Protein AF-A0A5P1E431-F1 (afdb_monomer_lite)

Organism: Asparagus officinalis (NCBI:txid4686)

Structure (mmCIF, N/CA/C/O backbone):
data_AF-A0A5P1E431-F1
#
_entry.id   AF-A0A5P1E431-F1
#
loop_
_atom_site.group_PDB
_atom_site.id
_atom_site.type_symbol
_atom_site.label_atom_id
_atom_site.label_alt_id
_atom_site.label_comp_id
_atom_site.label_asym_id
_atom_site.label_entity_id
_atom_site.label_seq_id
_atom_site.pdbx_PDB_ins_code
_atom_site.Cartn_x
_atom_site.Cartn_y
_atom_site.Cartn_z
_atom_site.occupancy
_atom_site.B_iso_or_equiv
_atom_site.auth_seq_id
_atom_site.auth_comp_id
_atom_site.auth_asym_id
_atom_site.auth_atom_id
_atom_site.pdbx_PDB_model_num
ATOM 1 N N . MET A 1 1 ? 4.966 -6.384 6.792 1.00 84.94 1 MET A N 1
ATOM 2 C CA . MET A 1 1 ? 3.971 -6.568 7.881 1.00 84.94 1 MET A CA 1
ATOM 3 C C . MET A 1 1 ? 2.722 -5.763 7.550 1.00 84.94 1 MET A C 1
ATOM 5 O O . MET A 1 1 ? 2.857 -4.665 7.024 1.00 84.94 1 MET A O 1
ATOM 9 N N . VAL A 1 2 ? 1.533 -6.325 7.772 1.00 90.25 2 VAL A N 1
ATOM 10 C CA . VAL A 1 2 ? 0.237 -5.744 7.364 1.00 90.25 2 VAL A CA 1
ATOM 11 C C . VAL A 1 2 ? -0.436 -5.100 8.573 1.00 90.25 2 VAL A C 1
ATOM 13 O O . VAL A 1 2 ? -0.425 -5.680 9.658 1.00 90.25 2 VAL A O 1
ATOM 16 N N . LEU A 1 3 ? -0.985 -3.902 8.392 1.00 93.94 3 LEU A N 1
ATOM 17 C CA . LEU A 1 3 ? -1.579 -3.087 9.446 1.00 93.94 3 LEU A CA 1
ATOM 18 C C . LEU A 1 3 ? -3.099 -3.190 9.407 1.00 93.94 3 LEU A C 1
ATOM 20 O O . LEU A 1 3 ? -3.706 -2.975 8.359 1.00 93.94 3 LEU A O 1
ATOM 24 N N . TYR A 1 4 ? -3.694 -3.461 10.562 1.00 95.25 4 TYR A N 1
ATOM 25 C CA . TYR A 1 4 ? -5.136 -3.526 10.757 1.00 95.25 4 TYR A CA 1
ATOM 26 C C . TYR A 1 4 ? -5.559 -2.607 11.894 1.00 95.25 4 TYR A C 1
ATOM 28 O O . TYR A 1 4 ? -4.855 -2.461 12.902 1.00 95.25 4 TYR A O 1
ATOM 36 N N . GLY A 1 5 ? -6.724 -1.994 11.743 1.00 95.94 5 GLY A N 1
ATOM 37 C CA . GLY A 1 5 ? -7.199 -1.017 12.703 1.00 95.94 5 GLY A CA 1
ATOM 38 C C . GLY A 1 5 ? -8.632 -0.580 12.475 1.00 95.94 5 GLY A C 1
ATOM 39 O O . GLY A 1 5 ? -9.370 -1.209 11.727 1.00 95.94 5 GLY A O 1
ATOM 40 N N . LEU A 1 6 ? -9.021 0.480 13.173 1.00 96.31 6 LEU A N 1
ATOM 41 C CA . LEU A 1 6 ? -10.337 1.101 13.052 1.00 96.31 6 LEU A CA 1
ATOM 42 C C . LEU A 1 6 ? -10.269 2.567 13.483 1.00 96.31 6 LEU A C 1
ATOM 44 O O . LEU A 1 6 ? -9.304 3.002 14.118 1.00 96.31 6 LEU A O 1
ATOM 48 N N . SER A 1 7 ? -11.297 3.336 13.137 1.00 96.12 7 SER A N 1
ATOM 49 C CA . SER A 1 7 ? -11.454 4.700 13.641 1.00 96.12 7 SER A CA 1
ATOM 50 C C . SER A 1 7 ? -12.155 4.717 15.003 1.00 96.12 7 SER A C 1
ATOM 52 O O . SER A 1 7 ? -13.149 4.005 15.173 1.00 96.12 7 SER A O 1
ATOM 54 N N . PRO A 1 8 ? -11.706 5.555 15.953 1.00 94.62 8 PRO A N 1
ATOM 55 C CA . PRO A 1 8 ? -12.467 5.854 17.164 1.00 94.62 8 PRO A CA 1
ATOM 56 C C . PRO A 1 8 ? -13.872 6.379 16.831 1.00 94.62 8 PRO A C 1
ATOM 58 O O . PRO A 1 8 ? -14.062 7.065 15.823 1.00 94.62 8 PRO A O 1
ATOM 61 N N . GLN A 1 9 ? -14.863 6.082 17.679 1.00 93.00 9 GLN A N 1
ATOM 62 C CA . GLN A 1 9 ? -16.260 6.494 17.449 1.00 93.00 9 GLN A CA 1
ATOM 63 C C . GLN A 1 9 ? -16.438 8.020 17.458 1.00 93.00 9 GLN A C 1
ATOM 65 O O . GLN A 1 9 ? -17.340 8.554 16.819 1.00 93.00 9 GLN A O 1
ATOM 70 N N . ASP A 1 10 ? -15.570 8.710 18.185 1.00 95.56 10 ASP A N 1
ATOM 71 C CA . ASP A 1 10 ? -15.535 10.154 18.367 1.00 95.56 10 ASP A CA 1
ATOM 72 C C . ASP A 1 10 ? -14.791 10.892 17.245 1.00 95.56 10 ASP A C 1
ATOM 74 O O . ASP A 1 10 ? -15.056 12.075 17.022 1.00 95.56 10 ASP A O 1
ATOM 78 N N . ASN A 1 11 ? -13.894 10.222 16.508 1.00 95.12 11 ASN A N 1
ATOM 79 C CA . ASN A 1 11 ? -13.113 10.862 15.450 1.00 95.12 11 ASN A CA 1
ATOM 80 C C . ASN A 1 11 ? -12.858 9.941 14.237 1.00 95.12 11 ASN A C 1
ATOM 82 O O . ASN A 1 11 ? -11.851 9.227 14.194 1.00 95.12 11 ASN A O 1
ATOM 86 N N . PRO A 1 12 ? -13.704 10.012 13.188 1.00 93.44 12 PRO A N 1
ATOM 87 C CA . PRO A 1 12 ? -13.568 9.166 12.002 1.00 93.44 12 PRO A CA 1
ATOM 88 C C . PRO A 1 12 ? -12.352 9.507 11.124 1.00 93.44 12 PRO A C 1
ATOM 90 O O . PRO A 1 12 ? -12.005 8.726 10.239 1.00 93.44 12 PRO A O 1
ATOM 93 N N . GLN A 1 13 ? -11.695 10.655 11.334 1.00 93.50 13 GLN A N 1
ATOM 94 C CA . GLN A 1 13 ? -10.511 11.051 10.558 1.00 93.50 13 GLN A CA 1
ATOM 95 C C . GLN A 1 13 ? -9.215 10.420 11.084 1.00 93.50 13 GLN A C 1
ATOM 97 O O . GLN A 1 13 ? -8.197 10.448 10.393 1.00 93.50 13 GLN A O 1
ATOM 102 N N . VAL A 1 14 ? -9.239 9.848 12.290 1.00 95.19 14 VAL A N 1
ATOM 103 C CA . VAL A 1 14 ? -8.096 9.157 12.893 1.00 95.19 14 VAL A CA 1
ATOM 104 C C . VAL A 1 14 ? -8.236 7.653 12.669 1.00 95.19 14 VAL A C 1
ATOM 106 O O . VAL A 1 14 ? -9.331 7.098 12.767 1.00 95.19 14 VAL A O 1
ATOM 109 N N . LYS A 1 15 ? -7.121 6.985 12.358 1.00 95.50 15 LYS A N 1
ATOM 110 C CA . LYS A 1 15 ? -7.030 5.523 12.258 1.00 95.50 15 LYS A CA 1
ATOM 111 C C . LYS A 1 15 ? -6.095 5.001 13.342 1.00 95.50 15 LYS A C 1
ATOM 113 O O . LYS A 1 15 ? -4.912 5.334 13.348 1.00 95.50 15 LYS A O 1
ATOM 118 N N . GLU A 1 16 ? -6.619 4.185 14.252 1.00 96.56 16 GLU A N 1
ATOM 119 C CA . GLU A 1 16 ? -5.820 3.501 15.267 1.00 96.56 16 GLU A CA 1
ATOM 120 C C . GLU A 1 16 ? -5.351 2.150 14.736 1.00 96.56 16 GLU A C 1
ATOM 122 O O . GLU A 1 16 ? -6.169 1.297 14.391 1.00 96.56 16 GLU A O 1
ATOM 127 N N . ILE A 1 17 ? -4.038 1.920 14.722 1.00 96.44 17 ILE A N 1
ATOM 128 C CA . ILE A 1 17 ? -3.475 0.601 14.422 1.00 96.44 17 ILE A CA 1
ATOM 129 C C . ILE A 1 17 ? -3.646 -0.277 15.664 1.00 96.44 17 ILE A C 1
ATOM 131 O O . ILE A 1 17 ? -3.064 0.007 16.710 1.00 96.44 17 ILE A O 1
ATOM 135 N N . ARG A 1 18 ? -4.428 -1.353 15.546 1.00 95.44 18 ARG A N 1
ATOM 136 C CA . ARG A 1 18 ? -4.722 -2.280 16.655 1.00 95.44 18 ARG A CA 1
ATOM 137 C C . ARG A 1 18 ? -4.062 -3.639 16.502 1.00 95.44 18 ARG A C 1
ATOM 139 O O . ARG A 1 18 ? -3.826 -4.317 17.497 1.00 95.44 18 ARG A O 1
ATOM 146 N N . CYS A 1 19 ? -3.754 -4.041 15.274 1.00 93.31 19 CYS A N 1
ATOM 147 C CA . CYS A 1 19 ? -3.116 -5.317 15.001 1.00 93.31 19 CYS A CA 1
ATOM 148 C C . CYS A 1 19 ? -2.078 -5.172 13.886 1.00 93.31 19 CYS A C 1
ATOM 150 O O . CYS A 1 19 ? -2.295 -4.479 12.890 1.00 93.31 19 CYS A O 1
ATOM 152 N N . ILE A 1 20 ? -0.947 -5.854 14.066 1.00 94.12 20 ILE A N 1
ATOM 153 C CA . ILE A 1 20 ? 0.077 -6.026 13.041 1.00 94.12 20 ILE A CA 1
ATOM 154 C C . ILE A 1 20 ? 0.154 -7.513 12.732 1.00 94.12 20 ILE A C 1
ATOM 156 O O . ILE A 1 20 ? 0.511 -8.317 13.593 1.00 94.12 20 ILE A O 1
ATOM 160 N N . VAL A 1 21 ? -0.154 -7.874 11.492 1.00 92.06 21 VAL A N 1
ATOM 161 C CA . VAL A 1 21 ? -0.066 -9.255 11.025 1.00 92.06 21 VAL A CA 1
ATOM 162 C C . VAL A 1 21 ? 1.254 -9.456 10.288 1.00 92.06 21 VAL A C 1
ATOM 164 O O . VAL A 1 21 ? 1.644 -8.665 9.421 1.00 92.06 21 VAL A O 1
ATOM 167 N N . MET A 1 22 ? 1.954 -10.536 10.630 1.00 90.75 22 MET A N 1
ATOM 168 C CA . MET A 1 22 ? 3.181 -10.963 9.961 1.00 90.75 22 MET A CA 1
ATOM 169 C C . MET A 1 22 ? 2.888 -12.181 9.076 1.00 90.75 22 MET A C 1
ATOM 171 O O . MET A 1 22 ? 3.020 -13.311 9.545 1.00 90.75 22 MET A O 1
ATOM 175 N N . PRO A 1 23 ? 2.460 -11.982 7.813 1.00 87.19 23 PRO A N 1
ATOM 176 C CA . PRO A 1 23 ? 2.310 -13.089 6.877 1.00 87.19 23 PRO A CA 1
ATOM 177 C C . PRO A 1 23 ? 3.683 -13.691 6.525 1.00 87.19 23 PRO A C 1
ATOM 179 O O . PRO A 1 23 ? 4.708 -13.015 6.682 1.00 87.19 23 PRO A O 1
ATOM 182 N N . PRO A 1 24 ? 3.722 -14.934 6.007 1.00 88.50 24 PRO A N 1
ATOM 183 C CA . PRO A 1 24 ? 4.938 -15.505 5.435 1.00 88.50 24 PRO A CA 1
ATOM 184 C C . PRO A 1 24 ? 5.523 -14.545 4.395 1.00 88.50 24 PRO A C 1
ATOM 186 O O . PRO A 1 24 ? 4.823 -14.155 3.472 1.00 88.50 24 PRO A O 1
ATOM 189 N N . GLN A 1 25 ? 6.775 -14.123 4.550 1.00 84.38 25 GLN A N 1
ATOM 190 C CA . GLN A 1 25 ? 7.392 -13.099 3.700 1.00 84.38 25 GLN A CA 1
ATOM 191 C C . GLN A 1 25 ? 8.887 -13.368 3.530 1.00 84.38 25 GLN A C 1
ATOM 193 O O . GLN A 1 25 ? 9.512 -13.989 4.391 1.00 84.38 25 GLN A O 1
ATOM 198 N N . TRP A 1 26 ? 9.471 -12.861 2.448 1.00 85.00 26 TRP A N 1
ATOM 199 C CA . TRP A 1 26 ? 10.920 -12.812 2.240 1.00 85.00 26 TRP A CA 1
ATOM 200 C C . TRP A 1 26 ? 11.300 -11.450 1.662 1.00 85.00 26 TRP A C 1
ATOM 202 O O . TRP A 1 26 ? 10.484 -10.794 1.019 1.00 85.00 26 TRP A O 1
ATOM 212 N N . GLY A 1 27 ? 12.521 -10.987 1.905 1.00 82.94 27 GLY A N 1
ATOM 213 C CA . GLY A 1 27 ? 12.940 -9.648 1.497 1.00 82.94 27 GLY A CA 1
ATOM 214 C C . GLY A 1 27 ? 14.360 -9.612 0.963 1.00 82.94 27 GLY A C 1
ATOM 215 O O . GLY A 1 27 ? 15.177 -10.483 1.251 1.00 82.94 27 GLY A O 1
ATOM 216 N N . THR A 1 28 ? 14.635 -8.574 0.185 1.00 81.00 28 THR A N 1
ATOM 217 C CA . THR A 1 28 ? 15.979 -8.135 -0.193 1.00 81.00 28 THR A CA 1
ATOM 218 C C . THR A 1 28 ? 16.313 -6.842 0.561 1.00 81.00 28 THR A C 1
ATOM 220 O O . THR A 1 28 ? 15.515 -6.348 1.356 1.00 81.00 28 THR A O 1
ATOM 223 N N . TYR A 1 29 ? 17.476 -6.243 0.300 1.00 76.56 29 TYR A N 1
ATOM 224 C CA . TYR A 1 29 ? 17.830 -4.927 0.848 1.00 76.56 29 TYR A CA 1
ATOM 225 C C . TYR A 1 29 ? 16.963 -3.777 0.291 1.00 76.56 29 TYR A C 1
ATOM 227 O O . TYR A 1 29 ? 16.943 -2.695 0.874 1.00 76.56 29 TYR A O 1
ATOM 235 N N . GLN A 1 30 ? 16.249 -4.004 -0.820 1.00 70.88 30 GLN A N 1
ATOM 236 C CA . GLN A 1 30 ? 15.446 -2.993 -1.522 1.00 70.88 30 GLN A CA 1
ATOM 237 C C . GLN A 1 30 ? 13.937 -3.144 -1.330 1.00 70.88 30 GLN A C 1
ATOM 239 O O . GLN A 1 30 ? 13.220 -2.151 -1.407 1.00 70.88 30 GLN A O 1
ATOM 244 N N . HIS A 1 31 ? 13.436 -4.364 -1.147 1.00 75.69 31 HIS A N 1
ATOM 245 C CA . HIS A 1 31 ? 11.997 -4.625 -1.144 1.00 75.69 31 HIS A CA 1
ATOM 246 C C . HIS A 1 31 ? 11.639 -5.872 -0.334 1.00 75.69 31 HIS A C 1
ATOM 248 O O . HIS A 1 31 ? 12.481 -6.736 -0.082 1.00 75.69 31 HIS A O 1
ATOM 254 N N . VAL A 1 32 ? 10.362 -5.980 0.033 1.00 82.19 32 VAL A N 1
ATOM 255 C CA . VAL A 1 32 ? 9.783 -7.132 0.732 1.00 82.19 32 VAL A CA 1
ATOM 256 C C . VAL A 1 32 ? 8.701 -7.748 -0.146 1.00 82.19 32 VAL A C 1
ATOM 258 O O . VAL A 1 32 ? 7.829 -7.042 -0.641 1.00 82.19 32 VAL A O 1
ATOM 261 N N . ASN A 1 33 ? 8.758 -9.064 -0.326 1.00 81.19 33 ASN A N 1
ATOM 262 C CA . ASN A 1 33 ? 7.770 -9.840 -1.059 1.00 81.19 33 ASN A CA 1
ATOM 263 C C . ASN A 1 33 ? 6.768 -10.452 -0.079 1.00 81.19 33 ASN A C 1
ATOM 265 O O . ASN A 1 33 ? 7.146 -11.181 0.844 1.00 81.19 33 ASN A O 1
ATOM 269 N N . LEU A 1 34 ? 5.488 -10.157 -0.306 1.00 83.25 34 LEU A N 1
ATOM 270 C CA . LEU A 1 34 ? 4.356 -10.669 0.460 1.00 83.25 34 LEU A CA 1
ATOM 271 C C . LEU A 1 34 ? 3.483 -11.572 -0.430 1.00 83.25 34 LEU A C 1
ATOM 273 O O . LEU A 1 34 ? 3.409 -11.345 -1.640 1.00 83.25 34 LEU A O 1
ATOM 277 N N . PRO A 1 35 ? 2.804 -12.582 0.137 1.00 84.06 35 PRO A N 1
ATOM 278 C CA . PRO A 1 35 ? 1.784 -13.348 -0.563 1.00 84.06 35 PRO A CA 1
ATOM 279 C C . PRO A 1 35 ? 0.612 -12.441 -0.954 1.00 84.06 35 PRO A C 1
ATOM 281 O O . PRO A 1 35 ? 0.305 -11.469 -0.269 1.00 84.06 35 PRO A O 1
ATOM 284 N N . SER A 1 36 ? -0.054 -12.774 -2.061 1.00 81.56 36 SER A N 1
ATOM 285 C CA . SER A 1 36 ? -1.168 -11.988 -2.609 1.00 81.56 36 SER A CA 1
ATOM 286 C C . SER A 1 36 ? -2.473 -12.116 -1.818 1.00 81.56 36 SER A C 1
ATOM 288 O O . SER A 1 36 ? -3.361 -11.282 -1.974 1.00 81.56 36 SER A O 1
ATOM 290 N N . GLY A 1 37 ? -2.607 -13.162 -0.998 1.00 82.44 37 GLY A N 1
ATOM 291 C CA . GLY A 1 37 ? -3.766 -13.372 -0.133 1.00 82.44 37 GLY A CA 1
ATOM 292 C C . GLY A 1 37 ? -3.683 -12.542 1.146 1.00 82.44 37 GLY A C 1
ATOM 293 O O . GLY A 1 37 ? -2.617 -12.438 1.758 1.00 82.44 37 GLY A O 1
ATOM 294 N N . PHE A 1 38 ? -4.818 -11.987 1.570 1.00 83.12 38 PHE A N 1
ATOM 295 C CA . PHE A 1 38 ? -4.922 -11.340 2.874 1.00 83.12 38 PHE A CA 1
ATOM 296 C C . PHE A 1 38 ? -4.981 -12.383 4.002 1.00 83.12 38 PHE A C 1
ATOM 298 O O . PHE A 1 38 ? -5.506 -13.476 3.797 1.00 83.12 38 PHE A O 1
ATOM 305 N N . PRO A 1 39 ? -4.454 -12.063 5.196 1.00 84.81 39 PRO A N 1
ATOM 306 C CA . PRO A 1 39 ? -4.641 -12.892 6.379 1.00 84.81 39 PRO A CA 1
ATOM 307 C C . PRO A 1 39 ? -6.122 -13.029 6.752 1.00 84.81 39 PRO A C 1
ATOM 309 O O . PRO A 1 39 ? -6.824 -12.027 6.881 1.00 84.81 39 PRO A O 1
ATOM 312 N N . GLU A 1 40 ? -6.567 -14.260 6.992 1.00 87.69 40 GLU A N 1
ATOM 313 C CA . GLU A 1 40 ? -7.908 -14.574 7.492 1.00 87.69 40 GLU A CA 1
ATOM 314 C C . GLU A 1 40 ? -7.810 -15.017 8.955 1.00 87.69 40 GLU A C 1
ATOM 316 O O . GLU A 1 40 ? -7.066 -15.945 9.282 1.00 87.69 40 GLU A O 1
ATOM 321 N N . HIS A 1 41 ? -8.520 -14.331 9.853 1.00 92.06 41 HIS A N 1
ATOM 322 C CA . HIS A 1 41 ? -8.569 -14.681 11.272 1.00 92.06 41 HIS A CA 1
ATOM 323 C C . HIS A 1 41 ? -9.765 -14.008 11.963 1.00 92.06 41 HIS A C 1
ATOM 325 O O . HIS A 1 41 ? -10.079 -12.861 11.657 1.00 92.06 41 HIS A O 1
ATOM 331 N N . GLU A 1 42 ? -10.382 -14.667 12.950 1.00 94.06 42 GLU A N 1
ATOM 332 C CA . GLU A 1 42 ? -11.585 -14.165 13.644 1.00 94.06 42 GLU A CA 1
ATOM 333 C C . GLU A 1 42 ? -11.390 -12.771 14.268 1.00 94.06 42 GLU A C 1
ATOM 335 O O . GLU A 1 42 ? -12.234 -11.895 14.114 1.00 94.06 42 GLU A O 1
ATOM 340 N N . PHE A 1 43 ? -10.238 -12.521 14.902 1.00 91.50 43 PHE A N 1
ATOM 341 C CA . PHE A 1 43 ? -9.889 -11.206 15.475 1.00 91.50 43 PHE A CA 1
ATOM 342 C C . PHE A 1 43 ? -9.689 -10.073 14.456 1.00 91.50 43 PHE A C 1
ATOM 344 O O . PHE A 1 43 ? -9.541 -8.921 14.860 1.00 91.50 43 PHE A O 1
ATOM 351 N N . LEU A 1 44 ? -9.641 -10.376 13.157 1.00 92.00 44 LEU A N 1
ATOM 352 C CA . LEU A 1 44 ? -9.520 -9.369 12.103 1.00 92.00 44 LEU A CA 1
ATOM 353 C C . LEU A 1 44 ? -10.882 -8.968 11.522 1.00 92.00 44 LEU A C 1
ATOM 355 O O . LEU A 1 44 ? -10.938 -7.988 10.792 1.00 92.00 44 LEU A O 1
ATOM 359 N N . ASN A 1 45 ? -11.969 -9.677 11.855 1.00 90.81 45 ASN A N 1
ATOM 360 C CA . ASN A 1 45 ? -13.298 -9.440 11.276 1.00 90.81 45 ASN A CA 1
ATOM 361 C C . ASN A 1 45 ? -13.840 -8.028 11.550 1.00 90.81 45 ASN A C 1
ATOM 363 O O . ASN A 1 45 ? -14.539 -7.468 10.709 1.00 90.81 45 ASN A O 1
ATOM 367 N N . ASP A 1 46 ? -13.486 -7.452 12.700 1.00 93.69 46 ASP A N 1
ATOM 368 C CA . ASP A 1 46 ? -13.923 -6.114 13.115 1.00 93.69 46 ASP A CA 1
ATOM 369 C C . ASP A 1 46 ? -12.901 -5.014 12.761 1.00 93.69 46 ASP A C 1
ATOM 371 O O . ASP A 1 46 ? -13.060 -3.860 13.166 1.00 93.69 46 ASP A O 1
ATOM 375 N N . LEU A 1 47 ? -11.820 -5.360 12.050 1.00 94.25 47 LEU A N 1
ATOM 376 C CA . LEU A 1 47 ? -10.728 -4.451 11.704 1.00 94.25 47 LEU A CA 1
ATOM 377 C C . LEU A 1 47 ? -10.640 -4.245 10.193 1.00 94.25 47 LEU A C 1
ATOM 379 O O . LEU A 1 47 ? -10.737 -5.181 9.404 1.00 94.25 47 LEU A O 1
ATOM 383 N N . GLU A 1 48 ? -10.366 -3.012 9.781 1.00 93.12 48 GLU A N 1
ATOM 384 C CA . GLU A 1 48 ? -10.109 -2.684 8.383 1.00 93.12 48 GLU A CA 1
ATOM 385 C C . GLU A 1 48 ? -8.597 -2.729 8.081 1.00 93.12 48 GLU A C 1
ATOM 387 O O . GLU A 1 48 ? -7.774 -2.389 8.944 1.00 93.12 48 GLU A O 1
ATOM 392 N N . PRO A 1 49 ? -8.193 -3.137 6.864 1.00 92.62 49 PRO A N 1
ATOM 393 C CA . PRO A 1 49 ? -6.800 -3.069 6.447 1.00 92.62 49 PRO A CA 1
ATOM 394 C C . PRO A 1 49 ? -6.383 -1.604 6.243 1.00 92.62 49 PRO A C 1
ATOM 396 O O . PRO A 1 49 ? -6.917 -0.905 5.385 1.00 92.62 49 PRO A O 1
ATOM 399 N N . LEU A 1 50 ? -5.390 -1.148 7.008 1.00 94.31 50 LEU A N 1
ATOM 400 C CA . LEU A 1 50 ? -4.868 0.226 6.959 1.00 94.31 50 LEU A CA 1
ATOM 401 C C . LEU A 1 50 ? -3.641 0.378 6.052 1.00 94.31 50 LEU A C 1
ATOM 403 O O . LEU A 1 50 ? -3.197 1.492 5.785 1.00 94.31 50 LEU A O 1
ATOM 407 N N . GLY A 1 51 ? -3.079 -0.737 5.585 1.00 90.38 51 GLY A N 1
ATOM 408 C CA . GLY A 1 51 ? -1.921 -0.767 4.702 1.00 90.38 51 GLY A CA 1
ATOM 409 C C . GLY A 1 51 ? -0.861 -1.743 5.191 1.00 90.38 51 GLY A C 1
ATOM 410 O O . GLY A 1 51 ? -1.158 -2.777 5.786 1.00 90.38 51 GLY A O 1
ATOM 411 N N . TRP A 1 52 ? 0.399 -1.423 4.928 1.00 90.25 52 TRP A N 1
ATOM 412 C CA . TRP A 1 52 ? 1.535 -2.248 5.314 1.00 90.25 52 TRP A CA 1
ATOM 413 C C . TRP A 1 52 ? 2.702 -1.364 5.735 1.00 90.25 52 TRP A C 1
ATOM 415 O O . TRP A 1 52 ? 2.804 -0.205 5.340 1.00 90.25 52 TRP A O 1
ATOM 425 N N . MET A 1 53 ? 3.592 -1.928 6.537 1.00 87.75 53 MET A N 1
ATOM 426 C CA . MET A 1 53 ? 4.873 -1.322 6.862 1.00 87.75 53 MET A CA 1
ATOM 427 C C . MET A 1 53 ? 5.986 -2.352 6.662 1.00 87.75 53 MET A C 1
ATOM 429 O O . MET A 1 53 ? 5.770 -3.572 6.730 1.00 87.75 53 MET A O 1
ATOM 433 N N . HIS A 1 54 ? 7.189 -1.868 6.394 1.00 87.00 54 HIS A N 1
ATOM 434 C CA . HIS A 1 54 ? 8.381 -2.693 6.277 1.00 87.00 54 HIS A CA 1
ATOM 435 C C . HIS A 1 54 ? 9.596 -1.935 6.800 1.00 87.00 54 HIS A C 1
ATOM 437 O O . HIS A 1 54 ? 9.579 -0.713 6.929 1.00 87.00 54 HIS A O 1
ATOM 443 N N . THR A 1 55 ? 10.650 -2.676 7.117 1.00 84.62 55 THR A N 1
ATOM 444 C CA . THR A 1 55 ? 11.949 -2.093 7.436 1.00 84.62 55 THR A CA 1
ATOM 445 C C . THR A 1 55 ? 12.680 -1.738 6.143 1.00 84.62 55 THR A C 1
ATOM 447 O O . THR A 1 55 ? 12.532 -2.419 5.124 1.00 84.62 55 THR A O 1
ATOM 450 N N . GLN A 1 56 ? 13.470 -0.668 6.168 1.00 79.00 56 GLN A N 1
ATOM 451 C CA . GLN A 1 56 ? 14.300 -0.242 5.045 1.00 79.00 56 GLN A CA 1
ATOM 452 C C . GLN A 1 56 ? 15.731 -0.031 5.544 1.00 79.00 56 GLN A C 1
ATOM 454 O O . GLN A 1 56 ? 15.925 0.540 6.611 1.00 79.00 56 GLN A O 1
ATOM 459 N N . HIS A 1 57 ? 16.725 -0.524 4.797 1.00 79.56 57 HIS A N 1
ATOM 460 C CA . HIS A 1 57 ? 18.133 -0.435 5.209 1.00 79.56 57 HIS A CA 1
ATOM 461 C C . HIS A 1 57 ? 18.665 1.003 5.196 1.00 79.56 57 HIS A C 1
ATOM 463 O O . HIS A 1 57 ? 19.430 1.377 6.076 1.00 79.56 57 HIS A O 1
ATOM 469 N N . ASN A 1 58 ? 18.254 1.797 4.205 1.00 78.94 58 ASN A N 1
ATOM 470 C CA . ASN A 1 58 ? 18.659 3.191 4.057 1.00 78.94 58 ASN A CA 1
ATOM 471 C C . ASN A 1 58 ? 17.461 4.106 4.300 1.00 78.94 58 ASN A C 1
ATOM 473 O O . ASN A 1 58 ? 16.378 3.844 3.775 1.00 78.94 58 ASN A O 1
ATOM 477 N N . GLU A 1 59 ? 17.665 5.209 5.014 1.00 80.50 59 GLU A N 1
ATOM 478 C CA . GLU A 1 59 ? 16.668 6.2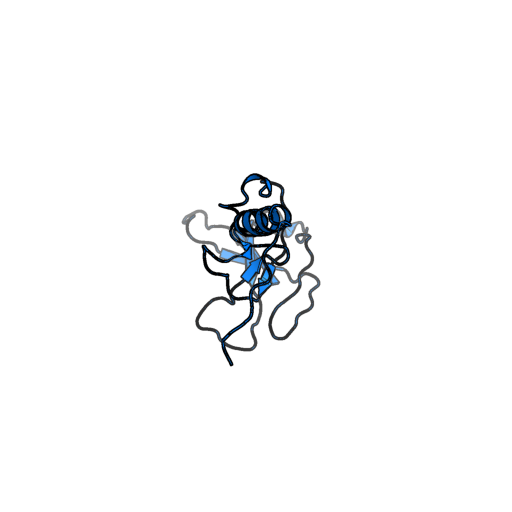73 5.102 1.00 80.50 59 GLU A CA 1
ATOM 479 C C . GLU A 1 59 ? 16.619 7.031 3.775 1.00 80.50 59 GLU A C 1
ATOM 481 O O . GLU A 1 59 ? 17.622 7.574 3.309 1.00 80.50 59 GLU A O 1
ATOM 486 N N . LEU A 1 60 ? 15.449 7.037 3.139 1.00 78.94 60 LEU A N 1
ATOM 487 C CA . LEU A 1 60 ? 15.203 7.838 1.948 1.00 78.94 60 LEU A CA 1
ATOM 488 C C . LEU A 1 60 ? 14.300 9.014 2.337 1.00 78.94 60 LEU A C 1
ATOM 490 O O . LEU A 1 60 ? 13.328 8.807 3.064 1.00 78.94 60 LEU A O 1
ATOM 494 N N . PRO A 1 61 ? 14.564 10.234 1.835 1.00 78.75 61 PRO A N 1
ATOM 495 C CA . PRO A 1 61 ? 13.728 11.404 2.120 1.00 78.75 61 PRO A CA 1
ATOM 496 C C . PRO A 1 61 ? 12.327 11.306 1.496 1.00 78.75 61 PRO A C 1
ATOM 498 O O . PRO A 1 61 ? 11.457 12.124 1.778 1.00 78.75 61 PRO A O 1
ATOM 501 N N . GLN A 1 62 ? 12.112 10.318 0.628 1.00 76.81 62 GLN A N 1
ATOM 502 C CA . GLN A 1 62 ? 10.873 10.070 -0.089 1.00 76.81 62 GLN A CA 1
ATOM 503 C C . GLN A 1 62 ? 10.605 8.568 -0.153 1.00 76.81 62 GLN A C 1
ATOM 505 O O . GLN A 1 62 ? 11.531 7.757 -0.066 1.00 76.81 62 GLN A O 1
ATOM 510 N N . LEU A 1 63 ? 9.337 8.201 -0.344 1.00 71.44 63 LEU A N 1
ATOM 511 C CA . LEU A 1 63 ? 8.961 6.813 -0.589 1.00 71.44 63 LEU A CA 1
ATOM 512 C C . LEU A 1 63 ? 9.716 6.280 -1.807 1.00 71.44 63 LEU A C 1
ATOM 514 O O . LEU A 1 63 ? 9.835 6.966 -2.826 1.00 71.44 63 LEU A O 1
ATOM 518 N N . SER A 1 64 ? 10.214 5.050 -1.693 1.00 69.44 64 SER A N 1
ATOM 519 C CA . SER A 1 64 ? 10.875 4.374 -2.801 1.00 69.44 64 SER A CA 1
ATOM 520 C C . SER A 1 64 ? 9.922 4.341 -3.999 1.00 69.44 64 SER A C 1
ATOM 522 O O . SER A 1 64 ? 8.811 3.813 -3.864 1.00 69.44 64 SER A O 1
ATOM 524 N N . PRO A 1 65 ? 10.300 4.931 -5.146 1.00 69.75 65 PRO A N 1
ATOM 525 C CA . PRO A 1 65 ? 9.384 5.077 -6.256 1.00 69.75 65 PRO A CA 1
ATOM 526 C C . PRO A 1 65 ? 9.033 3.688 -6.783 1.00 69.75 65 PRO A C 1
ATOM 528 O O . PRO A 1 65 ? 9.895 2.847 -7.049 1.00 69.75 65 PRO A O 1
ATOM 531 N N . GLN A 1 66 ? 7.734 3.439 -6.832 1.00 77.81 66 GLN A N 1
ATOM 532 C CA . GLN A 1 66 ? 7.136 2.173 -7.201 1.00 77.81 66 GLN A CA 1
ATOM 533 C C . GLN A 1 66 ? 6.450 2.361 -8.554 1.00 77.81 66 GLN A C 1
ATOM 535 O O . GLN A 1 66 ? 5.604 3.240 -8.710 1.00 77.81 66 GLN A O 1
ATOM 540 N N . VAL A 1 67 ? 6.842 1.558 -9.538 1.00 83.88 67 VAL A N 1
ATOM 541 C CA . VAL A 1 67 ? 6.303 1.565 -10.904 1.00 83.88 67 VAL A CA 1
ATOM 542 C C . VAL A 1 67 ? 5.699 0.200 -11.227 1.00 83.88 67 VAL A C 1
ATOM 544 O O . VAL A 1 67 ? 6.134 -0.796 -10.647 1.00 83.88 67 VAL A O 1
ATOM 547 N N . PRO A 1 68 ? 4.720 0.105 -12.141 1.00 87.25 68 PRO A N 1
ATOM 548 C CA . PRO A 1 68 ? 4.183 -1.186 -12.554 1.00 87.25 68 PRO A CA 1
ATOM 549 C C . PRO A 1 68 ? 5.284 -2.132 -13.054 1.00 87.25 68 PRO A C 1
ATOM 551 O O . PRO A 1 68 ? 6.238 -1.720 -13.722 1.00 87.25 68 PRO A O 1
ATOM 554 N N . ASP A 1 69 ? 5.168 -3.413 -12.713 1.00 83.69 69 ASP A N 1
ATOM 555 C CA . ASP A 1 69 ? 6.123 -4.441 -13.132 1.00 83.69 69 ASP A CA 1
ATOM 556 C C . ASP A 1 69 ? 5.994 -4.774 -14.626 1.00 83.69 69 ASP A C 1
ATOM 558 O O . ASP A 1 69 ? 7.010 -4.863 -15.324 1.00 83.69 69 ASP A O 1
ATOM 562 N N . ASN A 1 70 ? 4.747 -4.854 -15.098 1.00 80.06 70 ASN A N 1
ATOM 563 C CA . ASN A 1 70 ? 4.319 -5.384 -16.389 1.00 80.06 70 ASN A CA 1
ATOM 564 C C . ASN A 1 70 ? 3.636 -4.322 -17.263 1.00 80.06 70 ASN A C 1
ATOM 566 O O . ASN A 1 70 ? 2.544 -4.538 -17.789 1.00 80.06 70 ASN A O 1
ATOM 570 N N . GLY A 1 71 ? 4.271 -3.164 -17.428 1.00 81.94 71 GLY A N 1
ATOM 571 C CA . GLY A 1 71 ? 3.833 -2.168 -18.404 1.00 81.94 71 GLY A CA 1
ATOM 572 C C . GLY A 1 71 ? 4.097 -0.726 -17.988 1.00 81.94 71 GLY A C 1
ATOM 573 O O . GLY A 1 71 ? 4.669 -0.472 -16.926 1.00 81.94 71 GLY A O 1
ATOM 574 N N . PRO A 1 72 ? 3.693 0.235 -18.833 1.00 89.06 72 PRO A N 1
ATOM 575 C CA . PRO A 1 72 ? 3.780 1.644 -18.497 1.00 89.06 72 PRO A CA 1
ATOM 576 C C . PRO A 1 72 ? 2.783 1.998 -17.394 1.00 89.06 72 PRO A C 1
ATOM 578 O O . PRO A 1 72 ? 1.722 1.391 -17.271 1.00 89.06 72 PRO A O 1
ATOM 581 N N . TRP A 1 73 ? 3.100 3.024 -16.609 1.00 87.88 73 TRP A N 1
ATOM 582 C CA . TRP A 1 73 ? 2.144 3.573 -15.645 1.00 87.88 73 TRP A CA 1
ATOM 583 C C . TRP A 1 73 ? 1.066 4.432 -16.326 1.00 87.88 73 TRP A C 1
ATOM 585 O O . TRP A 1 73 ? -0.015 4.610 -15.772 1.00 87.88 73 TRP A O 1
ATOM 595 N N . ASN A 1 74 ? 1.342 4.943 -17.532 1.00 89.06 74 ASN A N 1
ATOM 596 C CA . ASN A 1 74 ? 0.454 5.820 -18.287 1.00 89.06 74 ASN A CA 1
ATOM 597 C C . ASN A 1 74 ? -0.157 5.101 -19.503 1.00 89.06 74 ASN A C 1
ATOM 599 O O . ASN A 1 74 ? 0.565 4.700 -20.416 1.00 89.06 7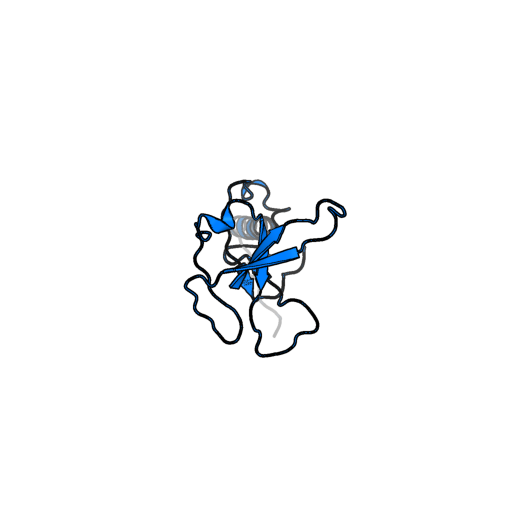4 ASN A O 1
ATOM 603 N N . TYR A 1 75 ? -1.490 5.006 -19.541 1.00 89.75 75 TYR A N 1
ATOM 604 C CA . TYR A 1 75 ? -2.262 4.406 -20.640 1.00 89.75 75 TYR A CA 1
ATOM 605 C C . TYR A 1 75 ? -3.025 5.430 -21.499 1.00 89.75 75 TYR A C 1
ATOM 607 O O . TYR A 1 75 ? -3.803 5.027 -22.362 1.00 89.75 75 TYR A O 1
ATOM 615 N N . ASN A 1 76 ? -2.800 6.741 -21.335 1.00 85.38 76 ASN A N 1
ATOM 616 C CA . ASN A 1 76 ? -3.541 7.776 -22.077 1.00 85.38 76 ASN A CA 1
ATOM 617 C C . ASN A 1 76 ? -3.433 7.646 -23.608 1.00 85.38 76 ASN A C 1
ATOM 619 O O . ASN A 1 76 ? -4.383 7.985 -24.308 1.00 85.38 76 ASN A O 1
ATOM 623 N N . PHE A 1 77 ? -2.323 7.114 -24.136 1.00 87.56 77 PHE A N 1
ATOM 624 C CA . PHE A 1 77 ? -2.151 6.862 -25.578 1.00 87.56 77 PHE A CA 1
ATOM 625 C C . PHE A 1 77 ? -2.434 5.403 -25.988 1.00 87.56 77 PHE A C 1
ATOM 627 O O . PHE A 1 77 ? -2.274 5.041 -27.150 1.00 87.56 77 PHE A O 1
ATOM 634 N N . MET A 1 78 ? -2.865 4.556 -25.047 1.00 88.56 78 MET A N 1
ATOM 635 C CA . MET A 1 78 ? -3.295 3.171 -25.278 1.00 88.56 78 MET A CA 1
ATOM 636 C C . MET A 1 78 ? -4.562 2.829 -24.463 1.00 88.56 78 MET A C 1
ATOM 638 O O . MET A 1 78 ? -4.570 1.829 -23.737 1.00 88.56 78 MET A O 1
ATOM 642 N N . PRO A 1 79 ? -5.654 3.613 -24.570 1.00 84.19 79 PRO A N 1
ATOM 643 C CA . PRO A 1 79 ? -6.819 3.470 -23.691 1.00 84.19 79 PRO A CA 1
ATOM 644 C C . PRO A 1 79 ? -7.501 2.100 -23.818 1.00 84.19 79 PRO A C 1
ATOM 646 O O . PRO A 1 79 ? -8.042 1.590 -22.844 1.00 84.19 79 PRO A O 1
ATOM 649 N N . VAL A 1 80 ? -7.409 1.460 -24.989 1.00 86.56 80 VAL A N 1
ATOM 650 C CA . VAL A 1 80 ? -7.958 0.116 -25.244 1.00 86.56 80 VAL A CA 1
ATOM 651 C C . VAL A 1 80 ? -7.247 -1.003 -24.475 1.00 86.56 80 VAL A C 1
ATOM 653 O O . VAL A 1 80 ? -7.825 -2.069 -24.292 1.00 86.56 80 VAL A O 1
ATOM 656 N N . LYS A 1 81 ? -5.998 -0.788 -24.031 1.00 85.19 81 LYS A N 1
ATOM 657 C CA . LYS A 1 81 ? -5.245 -1.774 -23.235 1.00 85.19 81 LYS A CA 1
ATOM 658 C C . LYS A 1 81 ? -5.556 -1.684 -21.739 1.00 85.19 81 LYS A C 1
ATOM 660 O O . LYS A 1 81 ? -5.222 -2.606 -20.999 1.00 85.19 81 LYS A O 1
ATOM 665 N N . HIS A 1 82 ? -6.185 -0.600 -21.292 1.00 88.00 82 HIS A N 1
ATOM 666 C CA . HIS A 1 82 ? -6.578 -0.429 -19.901 1.00 88.00 82 HIS A CA 1
ATOM 667 C C . HIS A 1 82 ? -7.926 -1.111 -19.637 1.00 88.00 82 HIS A C 1
ATOM 669 O O . HIS A 1 82 ? -8.901 -0.896 -20.355 1.00 88.00 82 HIS A O 1
ATOM 675 N N . THR A 1 83 ? -8.007 -1.904 -18.568 1.00 84.44 83 THR A N 1
ATOM 676 C CA . THR A 1 83 ? -9.265 -2.512 -18.111 1.00 84.44 83 THR A CA 1
ATOM 677 C C . THR A 1 83 ? -9.393 -2.368 -16.602 1.00 84.44 83 THR A C 1
ATOM 679 O O . THR A 1 83 ? -8.405 -2.466 -15.884 1.00 84.44 83 THR A O 1
ATOM 682 N N . VAL A 1 84 ? -10.615 -2.173 -16.099 1.00 75.31 84 VAL A N 1
ATOM 683 C CA . VAL A 1 84 ? -10.868 -2.001 -14.652 1.00 75.31 84 VAL A CA 1
ATOM 684 C C . VAL A 1 84 ? -10.448 -3.239 -13.849 1.00 75.31 84 VAL A C 1
ATOM 686 O O . VAL A 1 84 ? -10.056 -3.133 -12.694 1.00 75.31 84 VAL A O 1
ATOM 689 N N . SER A 1 85 ? -10.496 -4.419 -14.468 1.00 85.06 85 SER A N 1
ATOM 690 C CA . SER A 1 85 ? -10.113 -5.694 -13.859 1.00 85.06 85 SER A CA 1
ATOM 691 C C . SER A 1 85 ? -8.652 -6.089 -14.103 1.00 85.06 85 SER A C 1
ATOM 693 O O . SER A 1 85 ? -8.292 -7.238 -13.833 1.00 85.06 85 SER A O 1
ATOM 695 N N . MET A 1 86 ? -7.816 -5.203 -14.663 1.00 86.25 86 MET A N 1
ATOM 696 C CA . MET A 1 86 ? -6.414 -5.532 -14.925 1.00 86.25 86 MET A CA 1
ATOM 697 C C . MET A 1 86 ? -5.674 -5.836 -13.621 1.00 86.25 86 MET A C 1
ATOM 699 O O . MET A 1 86 ? -5.857 -5.167 -12.606 1.00 86.25 86 MET A O 1
ATOM 703 N N . ARG A 1 87 ? -4.805 -6.847 -13.656 1.00 81.44 87 ARG A N 1
ATOM 704 C CA . ARG A 1 87 ? -3.884 -7.149 -12.558 1.00 81.44 87 ARG A CA 1
ATOM 705 C C . ARG A 1 87 ? -2.519 -6.586 -12.913 1.00 81.44 87 ARG A C 1
ATOM 707 O O . ARG A 1 87 ? -2.058 -6.769 -14.035 1.00 81.44 87 ARG A O 1
ATOM 714 N N . TYR A 1 88 ? -1.882 -5.930 -11.957 1.00 80.81 88 TYR A N 1
ATOM 715 C CA . TYR A 1 88 ? -0.525 -5.422 -12.092 1.00 80.81 88 TYR A CA 1
ATOM 716 C C . TYR A 1 88 ? 0.257 -5.775 -10.831 1.00 80.81 88 TYR A C 1
ATOM 718 O O . TYR A 1 88 ? -0.304 -5.801 -9.734 1.00 80.81 88 TYR A O 1
ATOM 726 N N . GLY A 1 89 ? 1.540 -6.074 -10.989 1.00 79.62 89 GLY A N 1
ATOM 727 C CA . GLY A 1 89 ? 2.486 -6.032 -9.890 1.00 79.62 89 GLY A CA 1
ATOM 728 C C . GLY A 1 89 ? 3.226 -4.700 -9.906 1.00 79.62 89 GLY A C 1
ATOM 729 O O . GLY A 1 89 ? 3.038 -3.845 -10.776 1.00 79.62 89 GLY A O 1
ATOM 730 N N . VAL A 1 90 ? 4.067 -4.501 -8.905 1.00 80.69 90 VAL A N 1
ATOM 731 C CA . VAL A 1 90 ? 4.801 -3.257 -8.703 1.00 80.69 90 VAL A CA 1
ATOM 732 C C . VAL A 1 90 ? 6.258 -3.602 -8.432 1.00 80.69 90 VAL A C 1
ATOM 734 O O . VAL A 1 90 ? 6.553 -4.558 -7.718 1.00 80.69 90 VAL A O 1
ATOM 737 N N . LYS A 1 91 ? 7.174 -2.823 -9.003 1.00 78.88 91 LYS A N 1
ATOM 738 C CA . LYS A 1 91 ? 8.617 -2.920 -8.781 1.00 78.88 91 LYS A CA 1
ATOM 739 C C . LYS A 1 91 ? 9.190 -1.562 -8.404 1.00 78.88 91 LYS A C 1
ATOM 741 O O . LYS A 1 91 ? 8.613 -0.520 -8.711 1.00 78.88 91 LYS A O 1
ATOM 746 N N . LEU A 1 92 ? 10.356 -1.571 -7.769 1.00 78.62 92 LEU A N 1
ATOM 747 C CA . LEU A 1 92 ? 11.112 -0.345 -7.544 1.00 78.62 92 LEU A CA 1
ATOM 748 C C . LEU A 1 92 ? 11.605 0.212 -8.885 1.00 78.62 92 LEU A C 1
ATOM 750 O O . LEU A 1 92 ? 12.169 -0.526 -9.694 1.00 78.62 92 LEU A O 1
ATOM 754 N N . GLY A 1 93 ? 11.438 1.509 -9.105 1.00 79.62 93 GLY A N 1
ATOM 755 C CA . GLY A 1 93 ? 11.971 2.178 -10.283 1.00 79.62 93 GLY A CA 1
ATOM 756 C C . GLY A 1 93 ? 11.474 3.607 -10.419 1.00 79.62 93 GLY A C 1
ATOM 757 O O . GLY A 1 93 ? 10.485 4.000 -9.810 1.00 79.62 93 GLY A O 1
ATOM 758 N N . THR A 1 94 ? 12.169 4.396 -11.230 1.00 81.56 94 THR A N 1
ATOM 759 C CA . THR A 1 94 ? 11.761 5.770 -11.528 1.00 81.56 94 THR A CA 1
ATOM 760 C C . THR A 1 94 ? 10.610 5.754 -12.537 1.00 81.56 94 THR A C 1
ATOM 762 O O . THR A 1 94 ? 10.750 5.122 -13.590 1.00 81.56 94 THR A O 1
ATOM 765 N N . PRO A 1 95 ? 9.477 6.430 -12.265 1.00 85.69 95 PRO A N 1
ATOM 766 C CA . PRO A 1 95 ? 8.420 6.596 -13.250 1.00 85.69 95 PRO A CA 1
ATOM 767 C C . PRO A 1 95 ? 8.980 7.300 -14.477 1.00 85.69 95 PRO A C 1
ATOM 769 O O . PRO A 1 95 ? 9.650 8.323 -14.364 1.00 85.69 95 PRO A O 1
ATOM 772 N N . ARG A 1 96 ? 8.712 6.741 -15.654 1.00 85.19 96 ARG A N 1
ATOM 773 C CA . ARG A 1 96 ? 9.081 7.386 -16.912 1.00 85.19 96 ARG A CA 1
ATOM 774 C C . ARG A 1 96 ? 8.252 8.655 -17.119 1.00 85.19 96 ARG A C 1
ATOM 776 O O . ARG A 1 96 ? 7.108 8.716 -16.666 1.00 85.19 96 ARG A O 1
ATOM 783 N N . ASP A 1 97 ? 8.793 9.628 -17.843 1.00 85.31 97 ASP A N 1
ATOM 784 C CA . ASP A 1 97 ? 8.085 10.874 -18.150 1.00 85.31 97 ASP A CA 1
ATOM 785 C C . ASP A 1 97 ? 6.757 10.627 -18.883 1.00 85.31 97 ASP A C 1
ATOM 787 O O . ASP A 1 97 ? 6.580 9.628 -19.582 1.00 85.31 97 ASP A O 1
ATOM 791 N N . TYR A 1 98 ? 5.809 11.562 -18.764 1.00 83.38 98 TYR A N 1
ATOM 792 C CA . TYR A 1 98 ? 4.463 11.416 -19.337 1.00 83.38 98 TYR A CA 1
ATOM 793 C C . TYR A 1 98 ? 4.483 11.062 -20.834 1.00 83.38 98 TYR A C 1
ATOM 795 O O . TYR A 1 98 ? 3.751 10.169 -21.262 1.00 83.38 98 TYR A O 1
ATOM 803 N N . TYR A 1 99 ? 5.374 11.700 -21.598 1.00 85.88 99 TYR A N 1
ATOM 804 C CA . TYR A 1 99 ? 5.608 11.470 -23.025 1.00 85.88 99 TYR A CA 1
ATOM 805 C C . TYR A 1 99 ? 6.821 10.557 -23.272 1.00 85.88 99 TYR A C 1
ATOM 807 O O . TYR A 1 99 ? 7.616 10.813 -24.176 1.00 85.88 99 TYR A O 1
ATOM 815 N N . HIS A 1 100 ? 7.015 9.505 -22.488 1.00 89.56 100 HIS A N 1
ATOM 816 C CA . HIS A 1 100 ? 8.002 8.486 -22.828 1.00 89.56 100 HIS A CA 1
ATOM 817 C C . HIS A 1 100 ? 7.498 7.585 -23.973 1.00 89.56 100 HIS A C 1
ATOM 819 O O . HIS A 1 100 ? 6.295 7.370 -24.111 1.00 89.56 100 HIS A O 1
ATOM 825 N N . GLU A 1 101 ? 8.402 7.047 -24.795 1.00 87.12 101 GLU A N 1
ATOM 826 C CA . GLU A 1 101 ? 8.077 6.170 -25.936 1.00 87.12 101 GLU A CA 1
ATOM 827 C C . GLU A 1 101 ? 7.243 4.934 -25.549 1.00 87.12 101 GLU A C 1
ATOM 829 O O . GLU A 1 101 ? 6.218 4.685 -26.178 1.00 87.12 101 GLU A O 1
ATOM 834 N N . ASP A 1 102 ? 7.576 4.254 -24.444 1.00 87.00 102 ASP A N 1
ATOM 835 C CA . ASP A 1 102 ? 6.786 3.159 -23.850 1.00 87.00 102 ASP A CA 1
ATOM 836 C C . ASP A 1 102 ? 5.293 3.490 -23.647 1.00 87.00 102 ASP A C 1
ATOM 838 O O . ASP A 1 102 ? 4.454 2.589 -23.642 1.00 87.00 102 ASP A O 1
ATOM 842 N N . HIS A 1 103 ? 4.941 4.768 -23.453 1.00 89.25 103 HIS A N 1
ATOM 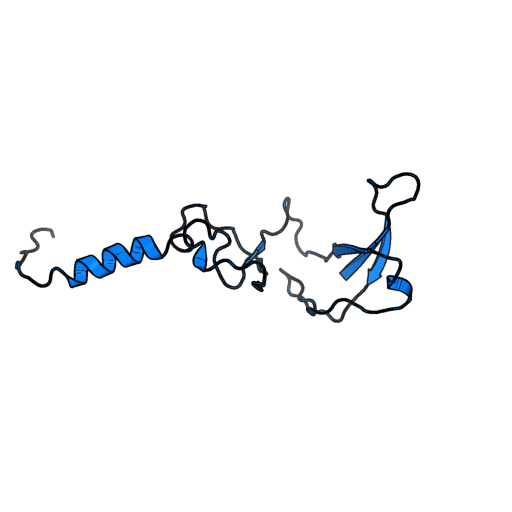843 C CA . HIS A 1 103 ? 3.555 5.198 -23.241 1.00 89.25 103 HIS A CA 1
ATOM 844 C C . HIS A 1 103 ? 2.798 5.394 -24.557 1.00 89.25 103 HIS A C 1
ATOM 846 O O . HIS A 1 103 ? 1.571 5.406 -24.539 1.00 89.25 103 HIS A O 1
ATOM 852 N N . ARG A 1 104 ? 3.504 5.545 -25.687 1.00 87.62 104 ARG A N 1
ATOM 853 C CA . ARG A 1 104 ? 2.964 5.878 -27.020 1.00 87.62 104 ARG A CA 1
ATOM 854 C C . ARG A 1 104 ? 3.517 4.972 -28.143 1.00 87.62 104 ARG A C 1
ATOM 856 O O . ARG A 1 104 ? 3.967 5.490 -29.167 1.00 87.62 104 ARG A O 1
ATOM 863 N N . PRO A 1 105 ? 3.470 3.635 -28.007 1.00 81.56 105 PRO A N 1
ATOM 864 C CA . PRO A 1 105 ? 4.094 2.726 -28.972 1.00 81.56 105 PRO A CA 1
ATOM 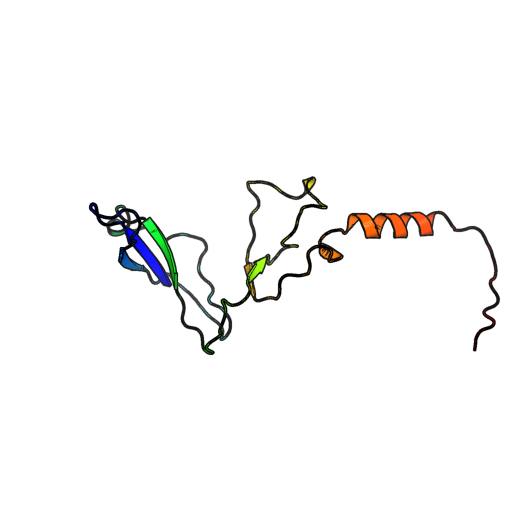865 C C . PRO A 1 105 ? 3.480 2.809 -30.377 1.00 81.56 105 PRO A C 1
ATOM 867 O O . PRO A 1 105 ? 4.173 2.564 -31.358 1.00 81.56 105 PRO A O 1
ATOM 870 N N . THR A 1 106 ? 2.206 3.201 -30.500 1.00 75.31 106 THR A N 1
ATOM 871 C CA . THR A 1 106 ? 1.538 3.370 -31.802 1.00 75.31 106 THR A CA 1
ATOM 872 C C . THR A 1 106 ? 2.193 4.454 -32.654 1.00 75.31 106 THR A C 1
ATOM 874 O O . THR A 1 106 ? 2.316 4.273 -33.858 1.00 75.31 106 THR A O 1
ATOM 877 N N . LEU A 1 107 ? 2.674 5.541 -32.034 1.00 66.56 107 LEU A N 1
ATOM 878 C CA . LEU A 1 107 ? 3.321 6.635 -32.762 1.00 66.56 107 LEU A CA 1
ATOM 879 C C . LEU A 1 107 ? 4.595 6.155 -33.469 1.00 66.56 107 LEU A C 1
ATOM 881 O O . LEU A 1 107 ? 4.917 6.646 -34.537 1.00 66.56 107 LEU A O 1
ATOM 885 N N . PHE A 1 108 ? 5.312 5.191 -32.887 1.00 62.50 108 PHE A N 1
ATOM 886 C CA . PHE A 1 108 ? 6.524 4.630 -33.483 1.00 62.50 108 PHE A CA 1
ATOM 887 C C . PHE A 1 108 ? 6.214 3.656 -34.632 1.00 62.50 108 PHE A C 1
ATOM 889 O O . PHE A 1 108 ? 6.887 3.680 -35.658 1.00 62.50 108 PHE A O 1
ATOM 896 N N . LEU A 1 109 ? 5.158 2.846 -34.494 1.00 63.25 109 LEU A N 1
ATOM 897 C CA . LEU A 1 109 ? 4.739 1.886 -35.524 1.00 63.25 109 LEU A CA 1
ATOM 898 C C . LEU A 1 109 ? 4.252 2.559 -36.818 1.00 63.25 109 LEU A C 1
ATOM 900 O O . LEU A 1 109 ? 4.396 1.976 -37.889 1.00 63.25 109 LEU A O 1
ATOM 904 N N . GLU A 1 110 ? 3.711 3.778 -36.744 1.00 64.75 110 GLU A N 1
ATOM 905 C CA . GLU A 1 110 ? 3.340 4.537 -37.947 1.00 64.75 110 GLU A CA 1
ATOM 906 C C . GLU A 1 110 ? 4.553 4.878 -38.825 1.00 64.75 110 GLU A C 1
ATOM 908 O O . GLU A 1 110 ? 4.436 4.843 -40.048 1.00 64.75 110 GLU A O 1
ATOM 913 N N . PHE A 1 111 ? 5.724 5.139 -38.232 1.00 59.03 111 PHE A N 1
ATOM 914 C CA . PHE A 1 111 ? 6.940 5.440 -38.994 1.00 59.03 111 PHE A CA 1
ATOM 915 C C . PHE A 1 111 ? 7.552 4.191 -39.641 1.00 59.03 111 PHE A C 1
ATOM 917 O O . PHE A 1 111 ? 7.942 4.253 -40.802 1.00 59.03 111 PHE A O 1
ATOM 924 N N . SER A 1 112 ? 7.574 3.045 -38.947 1.00 60.72 112 SER A N 1
ATOM 925 C CA . SER A 1 112 ? 8.065 1.782 -39.529 1.00 60.72 112 SER A CA 1
ATOM 926 C C . SER A 1 112 ? 7.234 1.316 -40.728 1.00 60.72 112 SER A C 1
ATOM 928 O O . SER A 1 112 ? 7.787 0.841 -41.714 1.00 60.72 112 SER A O 1
ATOM 930 N N . ASN A 1 113 ? 5.911 1.494 -40.679 1.00 57.72 113 ASN A N 1
ATOM 931 C CA . ASN A 1 113 ? 5.034 1.103 -41.787 1.00 57.72 113 ASN A CA 1
ATOM 932 C C . ASN A 1 113 ? 5.198 1.991 -43.032 1.00 57.72 113 ASN A C 1
ATOM 934 O O . ASN A 1 113 ? 4.804 1.586 -44.124 1.00 57.72 113 ASN A O 1
ATOM 938 N N . LEU A 1 114 ? 5.734 3.206 -42.880 1.00 58.22 114 LEU A N 1
ATOM 939 C CA . LEU A 1 114 ? 5.962 4.126 -43.995 1.00 58.22 114 LEU A CA 1
ATOM 940 C C . LEU A 1 114 ? 7.252 3.780 -44.755 1.00 58.22 114 LEU A C 1
ATOM 942 O O . LEU A 1 114 ? 7.284 3.897 -45.976 1.00 58.22 114 LEU A O 1
ATOM 946 N N . GLU A 1 115 ? 8.269 3.281 -44.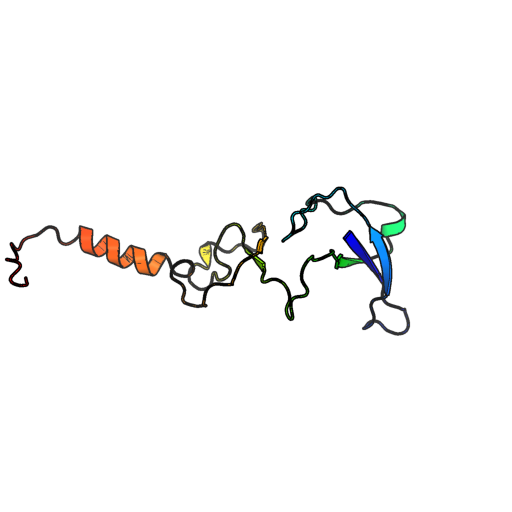049 1.00 57.56 115 GLU A N 1
ATOM 947 C CA . GLU A 1 115 ? 9.543 2.837 -44.634 1.00 57.56 115 GLU A CA 1
ATOM 948 C C . GLU A 1 115 ? 9.380 1.562 -45.489 1.00 57.56 115 GLU A C 1
ATOM 950 O O . GLU A 1 115 ? 10.015 1.430 -46.532 1.00 57.56 115 GLU A O 1
ATOM 955 N N . GLU A 1 116 ? 8.447 0.664 -45.141 1.00 53.56 116 GLU A N 1
ATOM 956 C CA . GLU A 1 116 ? 8.082 -0.489 -45.991 1.00 53.56 116 GLU A CA 1
ATOM 957 C C . GLU A 1 116 ? 7.387 -0.084 -47.310 1.00 53.56 116 GLU A C 1
ATOM 959 O O . GLU A 1 116 ? 7.362 -0.867 -48.262 1.00 53.56 116 GLU A O 1
ATOM 964 N N . GLY A 1 117 ? 6.849 1.139 -47.395 1.00 51.38 117 GLY A N 1
ATOM 965 C CA . GLY A 1 117 ? 6.208 1.687 -48.595 1.00 51.38 117 GLY A CA 1
ATOM 966 C C . GLY A 1 117 ? 7.166 2.349 -49.594 1.00 51.38 117 GLY A C 1
ATOM 967 O O . GLY A 1 117 ? 6.778 2.569 -50.741 1.00 51.38 117 GLY A O 1
ATOM 968 N N . GLU A 1 118 ? 8.410 2.632 -49.198 1.00 49.97 118 GLU A N 1
ATOM 969 C CA . GLU A 1 118 ? 9.442 3.252 -50.040 1.00 49.97 118 GLU A CA 1
ATOM 970 C C . GLU A 1 118 ? 10.547 2.247 -50.401 1.00 49.97 118 GLU A C 1
ATOM 972 O O . GLU A 1 118 ? 11.731 2.452 -50.159 1.00 49.97 118 GLU A O 1
ATOM 977 N N . THR A 1 119 ? 10.180 1.145 -51.056 1.00 50.38 119 THR A N 1
ATOM 978 C CA . THR A 1 119 ? 11.140 0.363 -51.856 1.00 50.38 119 THR A CA 1
ATOM 979 C C . THR A 1 119 ? 11.025 0.740 -53.330 1.00 50.38 119 THR A C 1
ATOM 981 O O . THR A 1 119 ? 10.635 -0.058 -54.178 1.00 50.38 119 THR A O 1
ATOM 984 N N . ALA A 1 120 ? 11.371 1.988 -53.645 1.00 50.31 120 ALA A N 1
ATOM 985 C CA . ALA A 1 120 ? 11.643 2.419 -55.012 1.00 50.31 120 ALA A CA 1
ATOM 986 C C . ALA A 1 120 ? 12.715 3.522 -55.026 1.00 50.31 120 ALA A C 1
ATOM 988 O O . ALA A 1 120 ? 12.418 4.689 -54.813 1.00 50.31 120 ALA A O 1
ATOM 989 N N . GLU A 1 121 ? 13.951 3.082 -55.282 1.00 50.72 121 GLU A N 1
ATOM 990 C CA . GLU A 1 121 ? 15.078 3.802 -55.897 1.00 50.72 121 GLU A CA 1
ATOM 991 C C . GLU A 1 121 ? 15.456 5.209 -55.388 1.00 50.72 121 GLU A C 1
ATOM 993 O O . GLU A 1 121 ? 14.793 6.199 -55.670 1.00 50.72 121 GLU A O 1
ATOM 998 N N . ALA A 1 122 ? 16.672 5.328 -54.847 1.00 50.81 122 ALA A N 1
ATOM 999 C CA . ALA A 1 122 ? 17.732 6.076 -55.530 1.00 50.81 122 ALA A CA 1
ATOM 1000 C C . ALA A 1 122 ? 19.078 5.802 -54.849 1.00 50.81 122 ALA A C 1
ATOM 1002 O O . ALA A 1 122 ? 19.250 6.068 -53.661 1.00 50.81 122 ALA A O 1
ATOM 1003 N N . ASP A 1 123 ? 20.018 5.277 -55.631 1.00 59.19 123 ASP A N 1
ATOM 1004 C CA . ASP A 1 123 ? 21.446 5.239 -55.332 1.00 59.19 123 ASP A CA 1
ATOM 1005 C C . ASP A 1 123 ? 21.897 6.622 -54.837 1.00 59.19 123 ASP A C 1
ATOM 1007 O O . ASP A 1 123 ? 21.908 7.601 -55.589 1.00 59.19 123 ASP A O 1
ATOM 1011 N N . ARG A 1 124 ? 22.143 6.738 -53.531 1.00 64.88 124 ARG A N 1
ATOM 1012 C CA . ARG A 1 124 ? 22.528 7.995 -52.896 1.00 64.88 124 ARG A CA 1
ATOM 1013 C C . ARG A 1 124 ? 24.009 7.887 -52.580 1.00 64.88 124 ARG A C 1
ATOM 1015 O O . ARG A 1 124 ? 24.380 7.315 -51.560 1.00 64.88 124 ARG A O 1
ATOM 1022 N N . GLU A 1 125 ? 24.843 8.407 -53.478 1.00 63.06 125 GLU A N 1
ATOM 1023 C CA . GLU A 1 125 ? 26.286 8.487 -53.246 1.00 63.06 125 GLU A CA 1
ATOM 1024 C C . GLU A 1 125 ? 26.556 9.305 -51.975 1.00 63.06 125 GLU A C 1
ATOM 1026 O O . GLU A 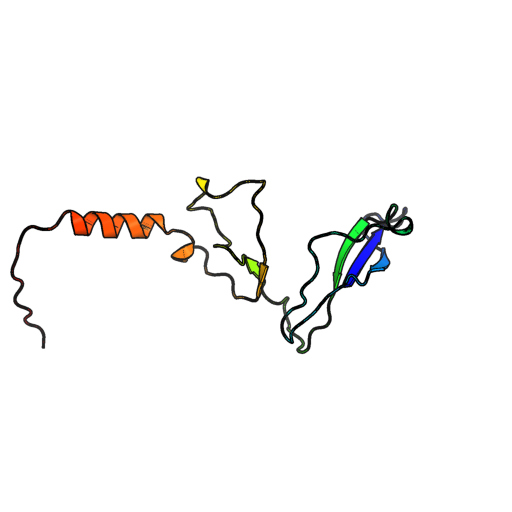1 125 ? 26.317 10.517 -51.913 1.00 63.06 125 GLU A O 1
ATOM 1031 N N . ASP A 1 126 ? 27.026 8.618 -50.936 1.00 64.50 126 ASP A N 1
ATOM 1032 C CA . ASP A 1 126 ? 27.311 9.208 -49.636 1.00 64.50 126 ASP A CA 1
ATOM 1033 C C . ASP A 1 126 ? 28.585 10.061 -49.740 1.00 64.50 126 ASP A C 1
ATOM 1035 O O . ASP A 1 126 ? 29.708 9.557 -49.767 1.00 64.50 126 ASP A O 1
ATOM 1039 N N . THR A 1 127 ? 28.409 11.378 -49.893 1.00 66.50 127 THR A N 1
ATOM 1040 C CA . THR A 1 127 ? 29.510 12.343 -50.093 1.00 66.50 127 THR A CA 1
ATOM 1041 C C . THR A 1 127 ? 29.917 13.033 -48.786 1.00 66.50 127 THR A C 1
ATOM 1043 O O . THR A 1 127 ? 30.354 14.183 -48.793 1.00 66.50 127 THR A O 1
ATOM 1046 N N . PHE A 1 128 ? 29.780 12.361 -47.644 1.00 59.41 128 PHE A N 1
ATOM 1047 C CA . PHE A 1 128 ? 30.300 12.871 -46.376 1.00 59.41 128 PHE A CA 1
ATOM 1048 C C . PHE A 1 128 ? 31.183 11.828 -45.687 1.00 59.41 128 PHE A C 1
ATOM 1050 O O . PHE A 1 128 ? 30.701 10.877 -45.080 1.00 59.41 128 PHE A O 1
ATOM 1057 N N . THR A 1 129 ? 32.495 12.050 -45.817 1.00 57.59 129 THR A N 1
ATOM 1058 C CA . THR A 1 129 ? 33.553 11.516 -44.945 1.00 57.59 129 THR A CA 1
ATOM 1059 C C . THR A 1 129 ? 33.498 12.175 -43.571 1.00 57.59 129 THR A C 1
ATOM 1061 O O . THR A 1 129 ? 33.241 13.402 -43.526 1.00 57.59 129 THR A O 1
#

Foldseek 3Di:
DWWKFADDPVDRVDTDGDDDDDADWDDDLADIDHDPDDDDDPVRPPIDTPGDDDDHPDDDPDPQDKAWPPAAPAQPQPVVPDDPPDDTDIDGDDHDDNPDCRNHVVVVVVVVVVVVVPPDDDDDPDPDD

Radius of gyration: 24.51 Å; chains: 1; bounding box: 50×28×74 Å

Secondary structure (DSSP, 8-state):
-EEEEE--TT-TT--EEEEEE--S-EE-SS-EE--SSPP--GGGTT-EEEEE----SS--SSPPPEEESSS-S--TT-GGG--TT----EEE-PPPPTT-GGG-HHHHHHHHHHHTT--S---------

InterPro domains:
  IPR000555 JAB1/MPN/MOV34 metalloenzyme domain [PF01398] (2-66)
  IPR012984 PROCT domain [PF08084] (67-126)
  IPR027652 Pre-mRNA-processing-splicing factor 8 [PTHR11140] (2-66)

Sequence (129 aa):
MVLYGLSPQDNPQVKEIRCIVMPPQWGTYQHVNLPSGFPEHEFLNDLEPLGWMHTQHNELPQLSPQVPDNGPWNYNFMPVKHTVSMRYGVKLGTPRDYYHEDHRPTLFLEFSNLEEGETAEADREDTFT

pLDDT: mean 81.2, std 12.39, range [49.97, 96.56]